Protein AF-A0A080M4R1-F1 (afdb_monomer_lite)

Secondary structure (DSSP, 8-state):
---TT-----EEEEEETTTTEEEEEHHHHHHHHHHHHHHHHHHHHHHH---TTHHHHHHHHHT---

Sequence (66 aa):
MYKEGDKVEAMIINVDRKTRSISLSIKAREQAEQQEAMQKFSADSSASSGTTNLGALLKAKLNNPN

pLDDT: mean 74.46, std 14.53, range [46.19, 93.94]

Foldseek 3Di:
DDDPPDDADWDFPDADPVVRDTDTGNVVVVVVVVVVVVVVVVVVCVVPDPPVPPVVVVVVVVPDDD

InterPro domains:
  IPR003029 S1 domain [PS50126] (1-27)
  IPR012340 Nucleic acid-binding, OB-fold [G3DSA:2.40.50.140] (1-35)
  IPR012340 Nucleic acid-binding, OB-fold [SSF50249] (2-41)

Radius of gyration: 20.79 Å; chains: 1; bounding box: 52×28×48 Å

Organism: NCBI:txid327160

Structure (mmCIF, N/CA/C/O backbone):
data_AF-A0A080M4R1-F1
#
_entry.id   AF-A0A080M4R1-F1
#
loop_
_atom_site.group_PDB
_atom_site.id
_atom_site.type_symbol
_atom_site.label_atom_id
_atom_site.label_alt_id
_atom_site.label_comp_id
_atom_site.label_asym_id
_atom_site.label_entity_id
_atom_site.label_seq_id
_atom_site.pdbx_PDB_ins_code
_atom_site.Cartn_x
_atom_site.Cartn_y
_atom_site.Cartn_z
_atom_site.occupancy
_atom_site.B_iso_or_equiv
_atom_site.auth_seq_id
_atom_site.auth_comp_id
_atom_site.auth_asym_id
_atom_site.auth_atom_id
_atom_site.pdbx_PDB_model_num
ATOM 1 N N . MET A 1 1 ? 5.456 3.626 -13.657 1.00 64.94 1 MET A N 1
ATOM 2 C CA . MET A 1 1 ? 4.101 4.190 -13.849 1.00 64.94 1 MET A CA 1
ATOM 3 C C . MET A 1 1 ? 3.161 3.020 -14.061 1.00 64.94 1 MET A C 1
ATOM 5 O O . MET A 1 1 ? 3.445 2.224 -14.944 1.00 64.94 1 MET A O 1
ATOM 9 N N . TYR A 1 2 ? 2.133 2.883 -13.225 1.00 78.50 2 TYR A N 1
ATOM 10 C CA . TYR A 1 2 ? 1.168 1.779 -13.299 1.00 78.50 2 TYR A CA 1
ATOM 11 C C . TYR A 1 2 ? 0.104 2.071 -14.360 1.00 78.50 2 TYR A C 1
ATOM 13 O O . TYR A 1 2 ? -0.265 3.234 -14.544 1.00 78.50 2 TYR A O 1
ATOM 21 N N . LYS A 1 3 ? -0.354 1.039 -15.069 1.00 87.12 3 LYS A N 1
ATOM 22 C CA . LYS A 1 3 ? -1.436 1.116 -16.054 1.00 87.12 3 LYS A CA 1
ATOM 23 C C . LYS A 1 3 ? -2.725 0.528 -15.482 1.00 87.12 3 LYS A C 1
ATOM 25 O O . LYS A 1 3 ? -2.722 -0.235 -14.519 1.00 87.12 3 LYS A O 1
ATOM 30 N N . GLU A 1 4 ? -3.844 0.897 -16.092 1.00 80.69 4 GLU A N 1
ATOM 31 C CA . GLU A 1 4 ? -5.138 0.296 -15.777 1.00 80.69 4 GLU A CA 1
ATOM 32 C C . GLU A 1 4 ? -5.112 -1.201 -16.121 1.00 80.69 4 GLU A C 1
ATOM 34 O O . GLU A 1 4 ? -4.714 -1.584 -17.221 1.00 80.69 4 GLU 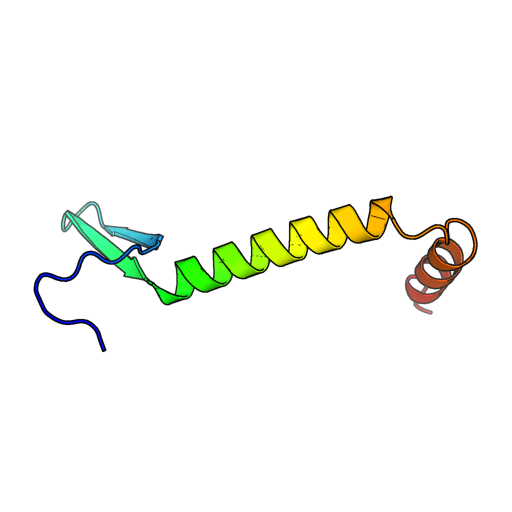A O 1
ATOM 39 N N . GLY A 1 5 ? -5.506 -2.044 -15.163 1.00 88.12 5 GLY A N 1
ATOM 40 C CA . GLY A 1 5 ? -5.440 -3.507 -15.270 1.00 88.12 5 GLY A CA 1
ATOM 41 C C . GLY A 1 5 ? -4.248 -4.152 -14.554 1.00 88.12 5 GLY A C 1
ATOM 42 O O . GLY A 1 5 ? -4.255 -5.368 -14.357 1.00 88.12 5 GLY A O 1
ATOM 43 N N . ASP A 1 6 ? -3.270 -3.365 -14.100 1.00 87.44 6 ASP A N 1
ATOM 44 C CA . ASP A 1 6 ? -2.127 -3.894 -13.359 1.00 87.44 6 ASP A CA 1
ATOM 45 C C . ASP A 1 6 ? -2.532 -4.317 -11.941 1.00 87.44 6 ASP A C 1
ATOM 47 O O . ASP A 1 6 ? -3.171 -3.575 -11.189 1.00 87.44 6 ASP A O 1
ATOM 51 N N . LYS A 1 7 ? -2.115 -5.523 -11.545 1.00 86.00 7 LYS A N 1
ATOM 52 C CA . LYS A 1 7 ? -2.225 -5.972 -10.157 1.00 86.00 7 LYS A CA 1
ATOM 53 C C . LYS A 1 7 ? -1.092 -5.343 -9.358 1.00 86.00 7 LYS A C 1
ATOM 55 O O . LYS A 1 7 ? 0.072 -5.654 -9.590 1.00 86.00 7 LYS A O 1
ATOM 60 N N . VAL A 1 8 ? -1.445 -4.481 -8.413 1.00 86.38 8 VAL A N 1
ATOM 61 C CA . VAL A 1 8 ? -0.494 -3.845 -7.499 1.00 86.38 8 VAL A CA 1
ATOM 62 C C . VAL A 1 8 ? -0.812 -4.227 -6.067 1.00 86.38 8 VAL A C 1
ATOM 64 O O . VAL A 1 8 ? -1.974 -4.308 -5.668 1.00 86.38 8 VAL A O 1
ATOM 67 N N . GLU A 1 9 ? 0.232 -4.447 -5.281 1.00 86.12 9 GLU A N 1
ATOM 68 C CA . GLU A 1 9 ? 0.092 -4.635 -3.848 1.00 86.12 9 GLU A CA 1
ATOM 69 C C . GLU A 1 9 ? 0.218 -3.283 -3.143 1.00 86.12 9 GLU A C 1
ATOM 71 O O . GLU A 1 9 ? 1.179 -2.540 -3.338 1.00 86.12 9 GLU A O 1
ATOM 76 N N . ALA A 1 10 ? -0.763 -2.953 -2.308 1.00 89.06 10 ALA A N 1
ATOM 77 C CA . ALA A 1 10 ? -0.807 -1.699 -1.568 1.00 89.06 10 ALA A CA 1
ATOM 78 C C . ALA A 1 10 ? -1.234 -1.951 -0.122 1.00 89.06 10 ALA A C 1
ATOM 80 O O . ALA A 1 10 ? -1.869 -2.959 0.188 1.00 89.06 10 ALA A O 1
ATOM 81 N N . MET A 1 11 ? -0.887 -1.024 0.765 1.00 88.50 11 MET A N 1
ATOM 82 C CA . MET A 1 11 ? -1.334 -1.043 2.153 1.00 88.50 11 MET A CA 1
ATOM 83 C C . MET A 1 11 ? -2.585 -0.178 2.313 1.00 88.50 11 MET A C 1
ATOM 85 O O . MET A 1 11 ? -2.706 0.876 1.683 1.00 88.50 11 MET A O 1
ATOM 89 N N . ILE A 1 12 ? -3.510 -0.613 3.168 1.00 90.44 12 ILE A N 1
ATOM 90 C CA . ILE A 1 12 ? -4.697 0.166 3.525 1.00 90.44 12 ILE A CA 1
ATOM 91 C C . ILE A 1 12 ? -4.275 1.272 4.489 1.00 90.44 12 ILE A C 1
ATOM 93 O O . ILE A 1 12 ? -3.764 0.990 5.569 1.00 90.44 12 ILE A O 1
ATOM 97 N N . ILE A 1 13 ? -4.501 2.525 4.099 1.00 91.56 13 ILE A N 1
ATOM 98 C CA . ILE A 1 13 ? -4.244 3.692 4.949 1.00 91.56 13 ILE A CA 1
ATOM 99 C C . ILE A 1 13 ? -5.497 4.082 5.724 1.00 91.56 13 ILE A C 1
ATOM 101 O O . ILE A 1 13 ? -5.414 4.462 6.889 1.00 91.56 13 ILE A O 1
ATOM 105 N N . ASN A 1 14 ? -6.661 4.033 5.079 1.00 90.50 14 ASN A N 1
ATOM 106 C CA . ASN A 1 14 ? -7.902 4.466 5.704 1.00 90.50 14 ASN A CA 1
ATOM 107 C C . ASN A 1 14 ? -9.103 3.730 5.108 1.00 90.50 14 ASN A C 1
ATOM 109 O O . ASN A 1 14 ? -9.103 3.382 3.927 1.00 90.50 14 ASN A O 1
ATOM 113 N N . VAL A 1 15 ? -10.127 3.521 5.931 1.00 91.75 15 VAL A N 1
ATOM 114 C CA . VAL A 1 15 ? -11.412 2.947 5.542 1.00 91.75 15 VAL A CA 1
ATOM 115 C C . VAL A 1 15 ? -12.509 3.886 6.028 1.00 91.75 15 VAL A C 1
ATOM 117 O O . VAL A 1 15 ? -12.819 3.932 7.220 1.00 91.75 15 VAL A O 1
ATOM 120 N N . ASP A 1 16 ? -13.136 4.604 5.102 1.00 92.75 16 ASP A N 1
ATOM 121 C CA . ASP A 1 16 ? -14.319 5.395 5.411 1.00 92.75 16 ASP A CA 1
ATOM 122 C C . ASP A 1 16 ? -15.571 4.528 5.259 1.00 92.75 16 ASP A C 1
ATOM 124 O O . ASP A 1 16 ? -16.022 4.187 4.164 1.00 92.75 16 ASP A O 1
ATOM 128 N N . ARG A 1 17 ? -16.174 4.183 6.397 1.00 93.56 17 ARG A N 1
ATOM 129 C CA . ARG A 1 17 ?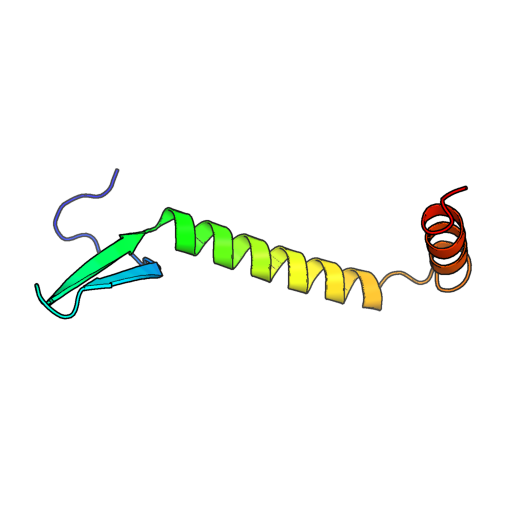 -17.366 3.332 6.460 1.00 93.56 17 ARG A CA 1
ATOM 130 C C . ARG A 1 17 ? -18.644 4.036 5.999 1.00 93.56 17 ARG A C 1
ATOM 132 O O . ARG A 1 17 ? -19.586 3.337 5.629 1.00 93.56 17 ARG A O 1
ATOM 139 N N . LYS A 1 18 ? -18.703 5.376 6.018 1.00 93.12 18 LYS A N 1
ATOM 140 C CA . LYS A 1 18 ? -19.885 6.133 5.565 1.00 93.12 18 LYS A CA 1
ATOM 141 C C . LYS A 1 18 ? -20.012 6.085 4.051 1.00 93.12 18 LYS A C 1
ATOM 143 O O . LYS A 1 18 ? -21.086 5.798 3.538 1.00 93.12 18 LYS A O 1
ATOM 148 N N . THR A 1 19 ? -18.911 6.346 3.355 1.00 93.94 19 THR A N 1
ATOM 149 C CA . THR A 1 19 ? -18.860 6.335 1.886 1.00 93.94 19 THR A CA 1
ATOM 150 C C . THR A 1 19 ? -18.487 4.967 1.315 1.00 93.94 19 THR A C 1
ATOM 152 O O . THR A 1 19 ? -18.594 4.763 0.110 1.00 93.94 19 THR A O 1
ATOM 155 N N . ARG A 1 20 ? -18.075 4.021 2.176 1.00 90.94 20 ARG A N 1
ATOM 156 C CA . ARG A 1 20 ? -17.496 2.717 1.804 1.00 90.94 20 ARG A CA 1
ATOM 157 C C . ARG A 1 20 ? -16.270 2.863 0.897 1.00 90.94 20 ARG A C 1
ATOM 159 O O . ARG A 1 20 ? -16.018 2.006 0.053 1.00 90.94 20 ARG A O 1
ATOM 166 N N . SER A 1 21 ? -15.514 3.943 1.076 1.00 91.00 21 SER A N 1
ATOM 167 C CA . SER A 1 21 ? -14.276 4.190 0.341 1.00 91.00 21 SER A CA 1
ATOM 168 C C . SER A 1 21 ? -13.064 3.694 1.129 1.00 91.00 21 SER A C 1
ATOM 170 O O . SER A 1 21 ? -13.045 3.704 2.363 1.00 91.00 21 SER A O 1
ATOM 172 N N . ILE A 1 22 ? -12.052 3.214 0.406 1.00 91.50 22 ILE A N 1
ATOM 173 C CA . ILE A 1 22 ? -10.811 2.689 0.977 1.00 91.50 22 ILE A CA 1
ATOM 174 C C . ILE A 1 22 ? -9.651 3.448 0.341 1.00 91.50 22 ILE A C 1
ATOM 176 O O . ILE A 1 22 ? -9.489 3.438 -0.879 1.00 91.50 22 ILE A O 1
ATOM 180 N N . SER A 1 23 ? -8.833 4.083 1.171 1.00 91.12 23 SER A N 1
ATOM 181 C CA . SER A 1 23 ? -7.609 4.754 0.742 1.00 91.12 23 SER A CA 1
ATOM 182 C C . SER A 1 23 ? -6.444 3.775 0.819 1.00 91.12 23 SER A C 1
ATOM 184 O O . SER A 1 23 ? -6.135 3.254 1.894 1.00 91.12 23 SER A O 1
ATOM 186 N N . LEU A 1 24 ? -5.785 3.540 -0.315 1.00 91.06 24 LEU A N 1
ATOM 187 C CA . LEU A 1 24 ? -4.668 2.605 -0.463 1.00 91.06 24 LEU A CA 1
ATOM 188 C C . LEU A 1 24 ? -3.377 3.357 -0.806 1.00 91.06 24 LEU A C 1
ATOM 190 O O . LEU A 1 24 ? -3.412 4.377 -1.492 1.00 91.06 24 LEU A O 1
ATOM 194 N N . SER A 1 25 ? -2.227 2.843 -0.367 1.00 88.44 25 SER A N 1
ATOM 195 C CA . SER A 1 25 ? -0.918 3.402 -0.718 1.00 88.44 25 SER A CA 1
ATOM 196 C C . SER A 1 25 ? 0.139 2.327 -0.914 1.00 88.44 25 SER A C 1
ATOM 198 O O . SER A 1 25 ? 0.382 1.491 -0.043 1.00 88.44 25 SER A O 1
ATOM 200 N N . ILE A 1 26 ? 0.811 2.398 -2.061 1.00 89.12 26 ILE A N 1
ATOM 201 C CA . ILE A 1 26 ? 1.944 1.534 -2.412 1.00 89.12 26 ILE A CA 1
ATOM 202 C C . ILE A 1 26 ? 3.195 1.967 -1.633 1.00 89.12 26 ILE A C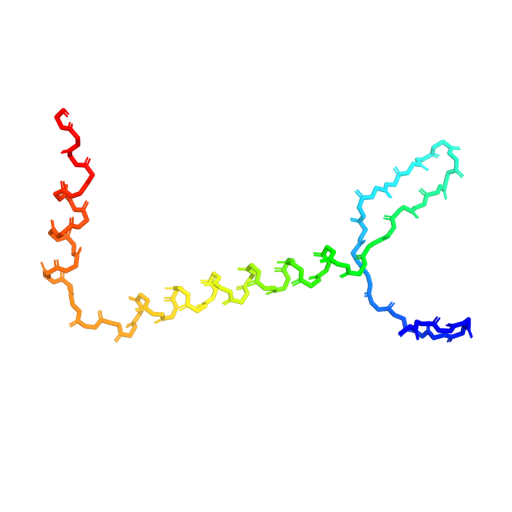 1
ATOM 204 O O . ILE A 1 26 ? 3.921 1.134 -1.106 1.00 89.12 26 ILE A O 1
ATOM 208 N N . LYS A 1 27 ? 3.397 3.281 -1.462 1.00 86.31 27 LYS A N 1
ATOM 209 C CA . LYS A 1 27 ? 4.551 3.829 -0.727 1.00 86.31 27 LYS A CA 1
ATOM 210 C C . LYS A 1 27 ? 4.546 3.414 0.743 1.00 86.31 27 LYS A C 1
ATOM 212 O O . LYS A 1 27 ? 5.598 3.154 1.310 1.00 86.31 27 LYS A O 1
ATOM 217 N N . ALA A 1 28 ? 3.362 3.351 1.355 1.00 84.50 28 ALA A N 1
ATOM 218 C CA . ALA A 1 28 ? 3.231 2.915 2.743 1.00 84.50 28 ALA A CA 1
ATOM 219 C C . ALA A 1 28 ? 3.601 1.435 2.910 1.00 84.50 28 ALA A C 1
ATOM 221 O O . ALA A 1 28 ? 4.249 1.086 3.891 1.00 84.50 28 ALA A O 1
ATOM 222 N N . ARG A 1 29 ? 3.251 0.585 1.931 1.00 85.06 29 ARG A N 1
ATOM 223 C CA . ARG A 1 29 ? 3.673 -0.822 1.911 1.00 85.06 29 ARG A CA 1
ATOM 224 C C . ARG A 1 29 ? 5.196 -0.934 1.872 1.00 85.06 29 ARG A C 1
ATOM 226 O O . ARG A 1 29 ? 5.765 -1.623 2.706 1.00 85.06 29 ARG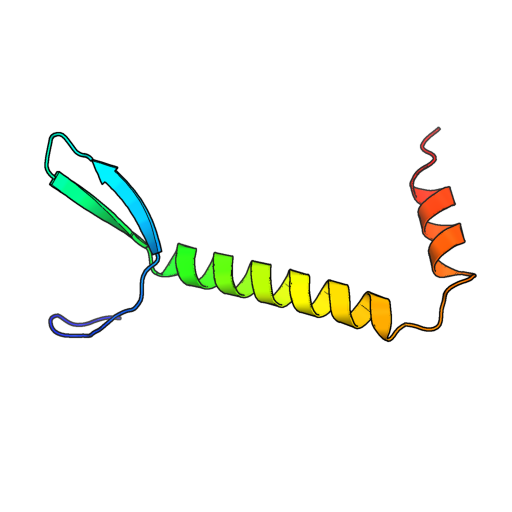 A O 1
ATOM 233 N N . GLU A 1 30 ? 5.840 -0.206 0.963 1.00 83.19 30 GLU A N 1
ATOM 234 C CA . GLU A 1 30 ? 7.301 -0.210 0.824 1.00 83.19 30 GLU A CA 1
ATOM 235 C C . GLU A 1 30 ? 8.002 0.282 2.101 1.00 83.19 30 GLU A C 1
ATOM 237 O O . GLU A 1 30 ? 8.962 -0.328 2.561 1.00 83.19 30 GLU A O 1
ATOM 242 N N . GLN A 1 31 ? 7.486 1.339 2.737 1.00 82.56 31 GLN A N 1
ATOM 243 C CA . GLN A 1 31 ? 8.019 1.823 4.014 1.00 82.56 31 GLN A CA 1
ATOM 244 C C . GLN A 1 31 ? 7.843 0.820 5.157 1.00 82.56 31 GLN A C 1
ATOM 246 O O . GLN A 1 31 ? 8.757 0.664 5.964 1.00 82.56 31 GLN A O 1
ATOM 251 N N . ALA A 1 32 ? 6.690 0.153 5.247 1.00 81.88 32 ALA A N 1
ATOM 252 C CA . ALA A 1 32 ? 6.446 -0.862 6.267 1.00 81.88 32 ALA A CA 1
ATOM 253 C C . ALA A 1 32 ? 7.382 -2.065 6.083 1.00 81.88 32 ALA A C 1
ATOM 255 O O . ALA A 1 32 ? 8.020 -2.500 7.037 1.00 81.88 32 ALA A O 1
ATOM 256 N N . GLU A 1 33 ? 7.540 -2.538 4.848 1.00 80.94 33 GLU A N 1
ATOM 257 C CA . GLU A 1 33 ? 8.447 -3.635 4.511 1.00 80.94 33 GLU A CA 1
ATOM 258 C C . GLU A 1 33 ? 9.910 -3.275 4.809 1.00 80.94 33 GLU A C 1
ATOM 260 O O . GLU A 1 33 ? 10.633 -4.060 5.422 1.00 80.94 33 GLU A O 1
ATOM 265 N N . GLN A 1 34 ? 10.334 -2.052 4.475 1.00 76.25 34 GLN A N 1
ATOM 266 C CA . GLN A 1 34 ? 11.660 -1.543 4.829 1.00 76.25 34 GLN A CA 1
ATOM 267 C C . GLN A 1 34 ? 11.860 -1.448 6.346 1.00 76.25 34 GLN A C 1
ATOM 269 O O . GLN A 1 34 ? 12.921 -1.818 6.847 1.00 76.25 34 GLN A O 1
ATOM 274 N N . GLN A 1 35 ? 10.864 -0.972 7.099 1.00 76.19 35 GLN A N 1
ATOM 275 C CA . GLN A 1 35 ? 10.943 -0.912 8.561 1.00 76.19 35 GLN A CA 1
ATOM 276 C C . GLN A 1 35 ? 11.030 -2.305 9.184 1.00 76.19 35 GLN A C 1
ATOM 278 O O . GLN A 1 35 ? 11.859 -2.520 10.068 1.00 76.19 35 GLN A O 1
ATOM 283 N N . GLU A 1 36 ? 10.229 -3.259 8.715 1.00 77.25 36 GLU A N 1
ATOM 284 C CA . GLU A 1 36 ? 10.301 -4.645 9.176 1.00 77.25 36 GLU A CA 1
ATOM 285 C C . GLU A 1 36 ? 11.645 -5.292 8.832 1.00 77.25 36 GLU A C 1
ATOM 287 O O . GLU A 1 36 ? 12.237 -5.969 9.675 1.00 77.25 36 GLU A O 1
ATOM 292 N N . ALA A 1 37 ? 12.163 -5.065 7.623 1.00 75.31 37 ALA A N 1
ATOM 293 C CA . ALA A 1 37 ? 13.470 -5.560 7.206 1.00 75.31 37 ALA A CA 1
ATOM 294 C C . ALA A 1 37 ? 14.600 -4.960 8.057 1.00 75.31 37 ALA A C 1
ATOM 296 O O . ALA A 1 37 ? 15.483 -5.690 8.506 1.00 75.31 37 ALA A O 1
ATOM 297 N N . MET A 1 38 ? 14.546 -3.658 8.358 1.00 71.31 38 MET A N 1
ATOM 298 C CA . MET A 1 38 ? 15.502 -3.007 9.261 1.00 71.31 38 MET A CA 1
ATOM 299 C C . MET A 1 38 ? 15.411 -3.538 10.695 1.00 71.31 38 MET A C 1
ATOM 301 O O . MET A 1 38 ? 16.443 -3.715 11.344 1.00 71.31 38 MET A O 1
ATOM 305 N N . GLN A 1 39 ? 14.206 -3.813 11.203 1.00 70.06 39 GLN A N 1
ATOM 306 C CA . GLN A 1 39 ? 14.024 -4.401 12.533 1.00 70.06 39 GLN A CA 1
ATOM 307 C C . GLN A 1 39 ? 14.587 -5.824 12.600 1.00 70.06 39 GLN 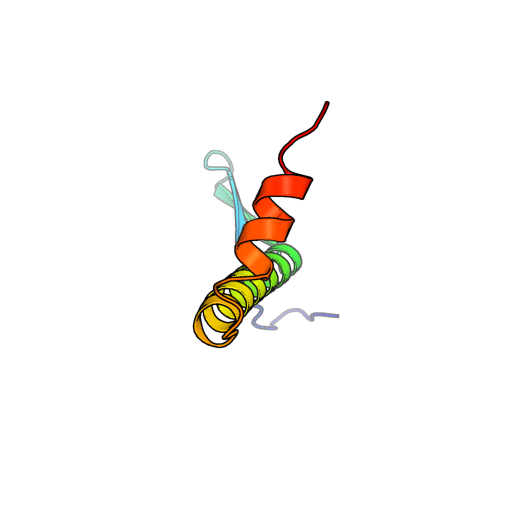A C 1
ATOM 309 O O . GLN A 1 39 ? 15.319 -6.141 13.535 1.00 70.06 39 GLN A O 1
ATOM 314 N N . LYS A 1 40 ? 14.318 -6.657 11.587 1.00 66.31 40 LYS A N 1
ATOM 315 C CA . LYS A 1 40 ? 14.874 -8.015 11.481 1.00 66.31 40 LYS A CA 1
ATOM 316 C C . LYS A 1 40 ? 16.398 -7.987 11.360 1.00 66.31 40 LYS A C 1
ATOM 318 O O . LYS A 1 40 ? 17.069 -8.704 12.090 1.00 66.31 40 LYS A O 1
ATOM 323 N N . PHE A 1 41 ? 16.953 -7.103 10.531 1.00 60.47 41 PHE A N 1
ATOM 324 C CA . PHE A 1 41 ? 18.402 -6.933 10.401 1.00 60.47 41 PHE A CA 1
ATOM 325 C C . PHE A 1 41 ? 19.063 -6.430 11.695 1.00 60.47 41 PHE A C 1
ATOM 327 O O . PHE A 1 41 ? 20.146 -6.887 12.056 1.00 60.47 41 PHE A O 1
ATOM 334 N N . SER A 1 42 ? 18.407 -5.528 12.431 1.00 60.81 42 SER A N 1
ATOM 335 C CA . SER A 1 42 ? 18.893 -5.055 13.735 1.00 60.81 42 SER A CA 1
ATOM 336 C C . SER A 1 42 ? 18.855 -6.161 14.793 1.00 60.81 42 SER A C 1
ATOM 338 O O . SER A 1 42 ? 19.789 -6.279 15.585 1.00 60.81 42 SER A O 1
ATOM 340 N N . ALA A 1 43 ? 17.809 -6.994 14.785 1.00 60.12 43 ALA A N 1
ATOM 341 C CA . ALA A 1 43 ? 17.685 -8.148 15.671 1.00 60.12 43 ALA A CA 1
ATOM 342 C C . ALA A 1 43 ? 18.751 -9.220 15.369 1.00 60.12 43 ALA A C 1
ATOM 344 O O . ALA A 1 43 ? 19.378 -9.744 16.289 1.00 60.12 43 ALA A O 1
ATOM 345 N N . ASP A 1 44 ? 19.037 -9.485 14.095 1.00 55.00 44 ASP A N 1
ATOM 346 C CA . ASP A 1 44 ? 20.050 -10.470 13.691 1.00 55.00 44 ASP A CA 1
ATOM 347 C C . ASP A 1 44 ? 21.486 -9.947 13.916 1.00 55.00 44 ASP A C 1
ATOM 349 O O . ASP A 1 44 ? 22.370 -10.661 14.393 1.00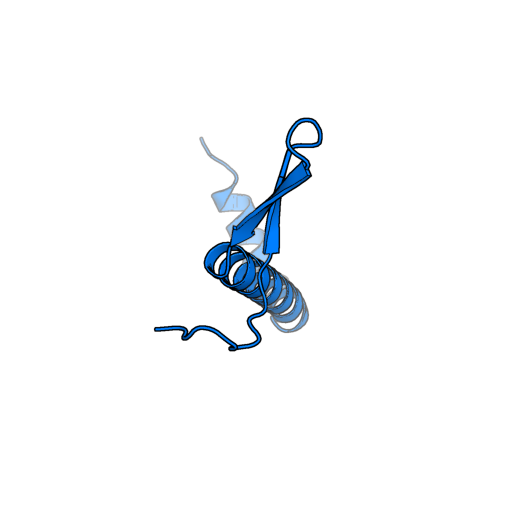 55.00 44 ASP A O 1
ATOM 353 N N . SER A 1 45 ? 21.707 -8.639 13.731 1.00 52.12 45 SER A N 1
ATOM 354 C CA . SER A 1 45 ? 22.962 -7.965 14.111 1.00 52.12 45 SER A CA 1
ATOM 355 C C . SER A 1 45 ? 23.210 -7.991 15.625 1.00 52.12 45 SER A C 1
ATOM 357 O O . SER A 1 45 ? 24.361 -8.024 16.063 1.00 52.12 45 SER A O 1
ATOM 359 N N . SER A 1 46 ? 22.148 -8.012 16.440 1.00 51.47 46 SER A N 1
ATOM 360 C CA . SER A 1 46 ? 22.269 -8.198 17.891 1.00 51.47 46 SER A CA 1
ATOM 361 C C . SER A 1 46 ? 22.545 -9.645 18.313 1.00 51.47 46 SER A C 1
ATOM 363 O O . SER A 1 46 ? 23.050 -9.852 19.414 1.00 51.47 46 SER A O 1
ATOM 365 N N . ALA A 1 47 ? 22.287 -10.628 17.444 1.00 52.62 47 ALA A N 1
ATOM 366 C CA . ALA A 1 47 ? 22.632 -12.030 17.677 1.00 52.62 47 ALA A CA 1
ATOM 367 C C . ALA A 1 47 ? 24.049 -12.383 17.175 1.00 52.62 47 ALA A C 1
ATOM 369 O O . ALA A 1 47 ? 24.715 -13.226 17.774 1.00 52.62 47 ALA A O 1
ATOM 370 N N . SER A 1 48 ? 24.538 -11.717 16.119 1.00 51.25 48 SER A N 1
ATOM 371 C CA . SER A 1 48 ? 25.838 -12.019 15.493 1.00 51.25 48 SER A CA 1
ATOM 372 C C . SER A 1 48 ? 27.010 -11.123 15.931 1.00 51.25 48 SER A C 1
ATOM 374 O O . SER A 1 48 ? 28.156 -11.419 15.584 1.00 51.25 48 SER A O 1
ATOM 376 N N . SER A 1 49 ? 26.791 -10.035 16.674 1.00 50.25 49 SER A N 1
ATOM 377 C CA . SER A 1 49 ? 27.893 -9.174 17.125 1.00 50.25 49 SER A CA 1
ATOM 378 C C . SER A 1 49 ? 28.403 -9.605 18.500 1.00 50.25 49 SER A C 1
ATOM 380 O O . SER A 1 49 ? 27.931 -9.132 19.533 1.00 50.25 49 SER A O 1
ATOM 382 N N . GLY A 1 50 ? 29.420 -10.468 18.512 1.00 54.03 50 GLY A N 1
ATOM 383 C CA . GLY A 1 50 ? 30.254 -10.779 19.676 1.00 54.03 50 GLY A CA 1
ATOM 384 C C . GLY A 1 50 ? 31.025 -9.565 20.221 1.00 54.03 50 GLY A C 1
ATOM 385 O O . GLY A 1 50 ? 32.249 -9.526 20.171 1.00 54.03 50 GLY A O 1
ATOM 386 N N . THR A 1 51 ? 30.320 -8.571 20.768 1.00 59.62 51 THR A N 1
ATOM 387 C CA . THR A 1 51 ? 30.887 -7.380 21.432 1.00 59.62 51 THR A CA 1
ATOM 388 C C . THR A 1 51 ? 30.248 -7.105 22.798 1.00 59.62 51 THR A C 1
ATOM 390 O O . THR A 1 51 ? 30.275 -5.969 23.282 1.00 59.62 51 THR A O 1
ATOM 393 N N . THR A 1 52 ? 29.733 -8.154 23.456 1.00 57.47 52 THR A N 1
ATOM 394 C CA . THR A 1 52 ? 28.993 -8.135 24.736 1.00 57.47 52 THR A CA 1
ATOM 395 C C . THR A 1 52 ? 29.600 -7.270 25.849 1.00 57.47 52 THR A C 1
ATOM 397 O O . THR A 1 52 ? 28.854 -6.794 26.694 1.00 57.47 52 THR A O 1
ATOM 400 N N . ASN A 1 53 ? 30.899 -6.965 25.844 1.00 58.44 53 ASN A N 1
ATOM 401 C CA . ASN A 1 53 ? 31.496 -6.127 26.890 1.00 58.44 53 ASN A CA 1
ATOM 402 C C . ASN A 1 53 ? 31.708 -4.654 26.501 1.00 58.44 53 ASN A C 1
ATOM 404 O O . ASN A 1 53 ? 31.618 -3.790 27.363 1.00 58.44 53 ASN A O 1
ATOM 408 N N . LEU A 1 54 ? 31.959 -4.326 25.230 1.00 59.50 54 LEU A N 1
ATOM 409 C CA . LEU A 1 54 ? 32.334 -2.958 24.828 1.00 59.50 54 LEU A CA 1
ATOM 410 C C . LEU A 1 54 ? 31.139 -2.148 24.307 1.00 59.50 54 LEU A C 1
ATOM 412 O O . LEU A 1 54 ? 31.031 -0.955 24.591 1.00 59.50 54 LEU A O 1
ATOM 416 N N . GLY A 1 55 ? 30.200 -2.803 23.612 1.00 69.06 55 GLY A N 1
ATOM 417 C CA . GLY A 1 55 ? 28.987 -2.157 23.096 1.00 69.06 55 GLY A CA 1
ATOM 418 C C . GLY A 1 55 ? 27.995 -1.771 24.199 1.00 69.06 55 GLY A C 1
ATOM 419 O O . GLY A 1 55 ? 27.397 -0.694 24.153 1.00 69.06 55 GLY A O 1
ATOM 420 N N . ALA A 1 56 ? 27.872 -2.609 25.234 1.00 65.75 56 ALA A N 1
ATOM 421 C CA . ALA A 1 56 ? 27.013 -2.347 26.389 1.00 65.75 56 ALA A CA 1
ATOM 422 C C . ALA A 1 56 ? 27.509 -1.147 27.219 1.00 65.75 56 ALA A C 1
ATOM 424 O O . ALA A 1 56 ? 26.713 -0.291 27.608 1.00 65.75 56 ALA A O 1
ATOM 425 N N . LEU A 1 57 ? 28.828 -1.031 27.422 1.00 63.81 57 LEU A N 1
ATOM 426 C CA . LEU A 1 57 ? 29.438 0.073 28.172 1.00 63.81 57 LEU A CA 1
ATOM 427 C C . LEU A 1 57 ? 29.341 1.416 27.432 1.00 63.81 57 LEU A C 1
ATOM 429 O O . LEU A 1 57 ? 29.088 2.444 28.063 1.00 63.81 57 LEU A O 1
ATOM 433 N N . LEU A 1 58 ? 29.489 1.423 26.100 1.00 66.50 58 LEU A N 1
ATOM 434 C CA . LEU A 1 58 ? 29.322 2.641 25.297 1.00 66.50 58 LEU A CA 1
ATOM 435 C C . LEU A 1 58 ? 27.878 3.152 25.328 1.00 66.50 58 LEU A C 1
ATOM 437 O O . LEU A 1 58 ? 27.660 4.350 25.499 1.00 66.50 58 LEU A O 1
ATOM 441 N N . LYS A 1 59 ? 26.888 2.255 25.213 1.00 62.00 59 LYS A N 1
ATOM 442 C CA . LYS A 1 59 ? 25.469 2.632 25.295 1.00 62.00 59 LYS A CA 1
ATOM 443 C C . LYS A 1 59 ? 25.094 3.138 26.693 1.00 62.00 59 LYS A C 1
ATOM 445 O O . LYS A 1 59 ? 24.345 4.105 26.793 1.00 62.00 59 LYS A O 1
ATOM 450 N N . ALA A 1 60 ? 25.656 2.551 27.752 1.00 63.00 60 ALA A N 1
ATOM 451 C CA . ALA A 1 60 ? 25.463 3.035 29.118 1.00 63.00 60 ALA A CA 1
ATOM 452 C C . ALA A 1 60 ? 26.042 4.448 29.332 1.00 63.00 60 ALA A C 1
ATOM 454 O O . ALA A 1 60 ? 25.381 5.280 29.945 1.00 63.00 60 ALA A O 1
ATOM 455 N N . LYS A 1 61 ? 27.230 4.757 28.783 1.00 59.09 61 LYS A N 1
ATOM 456 C CA . LYS A 1 61 ? 27.800 6.118 28.851 1.00 59.09 61 LYS A CA 1
ATOM 457 C C . LYS A 1 61 ? 27.053 7.131 27.988 1.00 59.09 61 LYS A C 1
ATOM 459 O O . LYS A 1 61 ? 26.873 8.262 28.420 1.00 59.09 61 LYS A O 1
ATOM 464 N N . LEU A 1 62 ? 26.630 6.748 26.784 1.00 67.06 62 LEU A N 1
ATOM 465 C CA . LEU A 1 62 ? 25.913 7.656 25.886 1.00 67.06 62 LEU A CA 1
ATOM 466 C C . LEU A 1 62 ? 24.519 8.016 26.428 1.00 67.06 62 LEU A C 1
ATOM 468 O O . LEU A 1 62 ? 24.036 9.113 26.180 1.00 67.06 62 LEU A O 1
ATOM 472 N N . ASN A 1 63 ? 23.895 7.113 27.191 1.00 63.34 63 ASN A N 1
ATOM 473 C CA . ASN A 1 63 ? 22.600 7.340 27.833 1.00 63.34 63 ASN A CA 1
ATOM 474 C C . ASN A 1 63 ? 22.700 8.003 29.223 1.00 63.34 63 ASN A C 1
ATOM 476 O O . ASN A 1 63 ? 21.705 8.045 29.941 1.00 63.34 63 ASN A O 1
ATOM 480 N N . ASN A 1 64 ? 23.875 8.512 29.614 1.00 61.00 64 ASN A N 1
ATOM 481 C CA . ASN A 1 64 ? 24.028 9.367 30.791 1.00 61.00 64 ASN A CA 1
ATOM 482 C C . ASN A 1 64 ? 24.265 10.825 30.352 1.00 61.00 64 ASN A C 1
ATOM 484 O O . ASN A 1 64 ? 25.417 11.272 30.325 1.00 61.00 64 ASN A O 1
ATOM 488 N N . PRO A 1 65 ? 23.206 11.567 29.975 1.00 53.28 65 PRO A N 1
ATOM 489 C CA . PRO A 1 65 ? 23.291 13.011 29.832 1.00 53.28 65 PRO A CA 1
ATOM 490 C C . PRO A 1 65 ? 23.509 13.619 31.225 1.00 53.28 65 PRO A C 1
ATOM 492 O O . PRO A 1 65 ? 22.733 13.357 32.143 1.00 53.28 65 PRO A O 1
ATOM 495 N N . ASN A 1 66 ? 24.586 14.388 31.382 1.00 46.19 66 ASN A N 1
ATOM 496 C CA . ASN A 1 66 ? 24.629 15.445 32.394 1.00 46.19 66 ASN A CA 1
ATOM 497 C C . ASN A 1 66 ? 23.894 16.664 31.843 1.00 46.19 66 ASN A C 1
ATOM 499 O O . ASN A 1 66 ? 24.081 16.937 30.633 1.00 46.19 66 ASN A O 1
#